Protein AF-A0A9D4D805-F1 (afdb_monomer_lite)

Sequence (141 aa):
MYMKVSILDKAEEMFTKALEVRAEAATGQYTHVQSLVHLMEVALEKGQYKKCIELGNSVETFRNDMIKKRPRLPQLQECYGYLKRAYEYLDESDGVNQAFENKLLELSRLYDVYRGDRNQTKAKEILAKIRETKLSRDSSA

Foldseek 3Di:
DVVVLVVLVVQLVVLVVQLVVCVVVVPDPLSNLVSLLSNLVSCVSVLVLVSNQVSLVVSVVCVVVCCVVPVADVSNLSSLVSNLSSLVSCCVVPPDDPVSLVVNLVSVVVNCVNVVPPCCVVSVVSVVVVVVVVVVVVVVD

Secondary structure (DSSP, 8-state):
-HHHHHHHHHHHHHHHHHHHHHHHTT--HHHHHHHHHHHHHHHHHTT-HHHHHHHHHHHHHHHHHHHHH-S--HHHHHHHHHHHHHHHHHHTTS---HHHHHHHHHHHHHHHHHHT---THHHHHHHHHHHHHHHHHHTT-

Organism: Dreissena polymorpha (NCBI:txid45954)

Radius of gyration: 17.41 Å; chains: 1; bounding box: 41×35×54 Å

pLDDT: mean 73.49, std 15.01, range [45.72, 94.81]

Structure (mmCIF, N/CA/C/O backbone):
data_AF-A0A9D4D805-F1
#
_entry.id   AF-A0A9D4D805-F1
#
loop_
_atom_site.group_PDB
_atom_site.id
_atom_site.type_symbol
_atom_site.label_atom_id
_atom_site.label_alt_id
_atom_site.label_comp_id
_atom_site.label_asym_id
_atom_site.label_entity_id
_atom_site.label_seq_id
_atom_site.pdbx_PDB_ins_code
_atom_site.Cartn_x
_atom_site.Cartn_y
_atom_site.Cartn_z
_atom_site.occupancy
_atom_site.B_iso_or_equiv
_atom_site.auth_seq_id
_atom_site.auth_comp_id
_atom_site.auth_asym_id
_atom_site.auth_atom_id
_atom_site.pdbx_PDB_model_num
ATOM 1 N N . MET A 1 1 ? -24.490 -0.885 -7.618 1.00 59.78 1 MET A N 1
ATOM 2 C CA . MET A 1 1 ? -23.416 -1.434 -6.759 1.00 59.78 1 MET A CA 1
ATOM 3 C C . MET A 1 1 ? -22.613 -2.544 -7.457 1.00 59.78 1 MET A C 1
ATOM 5 O O . MET A 1 1 ? -21.398 -2.434 -7.483 1.00 59.78 1 MET A O 1
ATOM 9 N N . TYR A 1 2 ? -23.241 -3.520 -8.134 1.00 61.69 2 TYR A N 1
ATOM 10 C CA . TYR A 1 2 ? -22.546 -4.619 -8.846 1.00 61.69 2 TYR A CA 1
ATOM 11 C C . TYR A 1 2 ? -21.554 -4.209 -9.954 1.00 61.69 2 TYR A C 1
ATOM 13 O O . TYR A 1 2 ? -20.487 -4.804 -10.066 1.00 61.69 2 TYR A O 1
ATOM 21 N N . MET A 1 3 ? -21.853 -3.168 -10.743 1.00 64.75 3 MET A N 1
ATOM 22 C CA . MET A 1 3 ? -20.936 -2.707 -11.801 1.00 64.75 3 MET A CA 1
ATOM 23 C C . MET A 1 3 ? -19.605 -2.178 -11.250 1.00 64.75 3 MET A C 1
ATOM 25 O O . MET A 1 3 ? -18.563 -2.441 -11.837 1.00 64.75 3 MET A O 1
ATOM 29 N N . LYS A 1 4 ? -19.621 -1.485 -10.101 1.00 75.44 4 LYS A N 1
ATOM 30 C CA . LYS A 1 4 ? -18.399 -0.954 -9.477 1.00 75.44 4 LYS A CA 1
ATOM 31 C C . LYS A 1 4 ? -17.486 -2.093 -9.017 1.00 75.44 4 LYS A C 1
ATOM 33 O O . LYS A 1 4 ? -16.297 -2.057 -9.296 1.00 75.44 4 LYS A O 1
ATOM 38 N N . VAL A 1 5 ? -18.051 -3.129 -8.396 1.00 77.25 5 VAL A N 1
ATOM 39 C CA . VAL A 1 5 ? -17.291 -4.307 -7.943 1.00 77.25 5 VAL A CA 1
ATOM 40 C C . VAL A 1 5 ? -16.682 -5.060 -9.129 1.00 77.25 5 VAL A C 1
ATOM 42 O O . VAL A 1 5 ? -15.481 -5.297 -9.131 1.00 77.25 5 VAL A O 1
ATOM 45 N N . SER A 1 6 ? -17.457 -5.314 -10.190 1.00 81.50 6 SER A N 1
ATOM 46 C CA . SER A 1 6 ? -16.952 -5.996 -11.394 1.00 81.50 6 SER A CA 1
ATOM 47 C C . SER A 1 6 ? -15.826 -5.229 -12.104 1.00 81.50 6 SER A C 1
ATOM 49 O O . SER A 1 6 ? -14.905 -5.836 -12.650 1.00 81.50 6 SER A O 1
ATOM 51 N N . ILE A 1 7 ? -15.874 -3.893 -12.098 1.00 88.94 7 ILE A N 1
ATOM 52 C CA . ILE A 1 7 ? -14.797 -3.057 -12.647 1.00 88.94 7 ILE A CA 1
ATOM 53 C C . ILE A 1 7 ? -13.549 -3.131 -11.757 1.00 88.94 7 ILE A C 1
ATOM 55 O O . ILE A 1 7 ? -12.442 -3.232 -12.281 1.00 88.94 7 ILE A O 1
ATOM 59 N N . LEU A 1 8 ? -13.719 -3.133 -10.432 1.00 88.44 8 LEU A N 1
ATOM 60 C CA . LEU A 1 8 ? -12.614 -3.260 -9.478 1.00 88.44 8 LEU A CA 1
ATOM 61 C C . LEU A 1 8 ? -11.944 -4.641 -9.545 1.00 88.44 8 LEU A C 1
ATOM 63 O O . LEU A 1 8 ? -10.725 -4.710 -9.457 1.00 88.44 8 LEU A O 1
ATOM 67 N N . ASP A 1 9 ? -12.698 -5.723 -9.760 1.00 91.31 9 ASP A N 1
ATOM 68 C CA . ASP A 1 9 ? -12.139 -7.066 -9.993 1.00 91.31 9 ASP A CA 1
ATOM 69 C C . ASP A 1 9 ? -11.247 -7.097 -11.243 1.00 91.31 9 ASP A C 1
ATOM 71 O O . ASP A 1 9 ? -10.121 -7.587 -11.204 1.00 91.31 9 ASP A O 1
ATOM 75 N N . LYS A 1 10 ? -11.713 -6.499 -12.347 1.00 91.00 10 LYS A N 1
ATOM 76 C CA . LYS A 1 10 ? -10.922 -6.400 -13.584 1.00 91.00 10 LYS A CA 1
ATOM 77 C C . LYS A 1 10 ? -9.686 -5.523 -13.413 1.00 91.00 10 LYS A C 1
ATOM 79 O O . LYS A 1 10 ? -8.626 -5.848 -13.942 1.00 91.00 10 LYS A O 1
ATOM 84 N N . ALA A 1 11 ? -9.814 -4.404 -12.700 1.00 89.75 11 ALA A N 1
ATOM 85 C CA . ALA A 1 11 ? -8.685 -3.531 -12.404 1.00 89.75 11 ALA A CA 1
ATOM 86 C C . ALA A 1 11 ? -7.620 -4.274 -11.584 1.00 89.75 11 ALA A C 1
ATOM 88 O O . ALA A 1 11 ? -6.441 -4.234 -11.928 1.00 89.75 11 ALA A O 1
ATOM 89 N N . GLU A 1 12 ? -8.040 -5.010 -10.554 1.00 92.19 12 GLU A N 1
ATOM 90 C CA . GLU A 1 12 ? -7.158 -5.842 -9.737 1.00 92.19 12 GLU A CA 1
ATOM 91 C C . GLU A 1 12 ? -6.410 -6.886 -10.572 1.00 92.19 12 GLU A C 1
ATOM 93 O O . GLU A 1 12 ? -5.189 -7.006 -10.453 1.00 92.19 12 GLU A O 1
ATOM 98 N N . GLU A 1 13 ? -7.115 -7.598 -11.455 1.00 93.56 13 GLU A N 1
ATOM 99 C CA . GLU A 1 13 ? -6.512 -8.593 -12.343 1.00 93.56 13 GLU A CA 1
ATOM 100 C C . GLU A 1 13 ? -5.456 -7.958 -13.261 1.00 93.56 13 GLU A C 1
ATOM 102 O O . GLU A 1 13 ? -4.332 -8.452 -13.370 1.00 93.56 13 GLU A O 1
ATOM 107 N N . MET A 1 14 ? -5.792 -6.832 -13.899 1.00 93.19 14 MET A N 1
ATOM 108 C CA . MET A 1 14 ? -4.884 -6.151 -14.824 1.00 93.19 14 MET A CA 1
ATOM 109 C C . MET A 1 14 ? -3.638 -5.608 -14.122 1.00 93.19 14 MET A C 1
ATOM 111 O O . MET A 1 14 ? -2.530 -5.759 -14.642 1.00 93.19 14 MET A O 1
ATOM 115 N N . PHE A 1 15 ? -3.784 -4.992 -12.946 1.00 92.06 15 PHE A N 1
ATOM 116 C CA . PHE A 1 15 ? -2.638 -4.454 -12.213 1.00 92.06 15 PHE A CA 1
ATOM 117 C C . PHE A 1 15 ? -1.769 -5.548 -11.591 1.00 92.06 15 PHE A C 1
ATOM 119 O O . PHE A 1 15 ? -0.550 -5.381 -11.554 1.00 92.06 15 PHE A O 1
ATOM 126 N N . THR A 1 16 ? -2.358 -6.677 -11.186 1.00 92.88 16 THR A N 1
ATOM 127 C CA . THR A 1 16 ? -1.607 -7.864 -10.745 1.00 92.88 16 THR A CA 1
ATOM 128 C C . THR A 1 16 ? -0.742 -8.402 -11.882 1.00 92.88 16 THR A C 1
ATOM 130 O O . THR A 1 16 ? 0.474 -8.484 -11.734 1.00 92.88 16 THR A O 1
ATOM 133 N N . LYS A 1 17 ? -1.327 -8.627 -13.067 1.00 92.00 17 LYS A N 1
ATOM 134 C CA . LYS A 1 17 ? -0.572 -9.056 -14.258 1.00 92.00 17 LYS A CA 1
ATOM 135 C C . LYS A 1 17 ? 0.524 -8.063 -14.640 1.00 92.00 17 LYS A C 1
ATOM 137 O O . LYS A 1 17 ? 1.641 -8.448 -14.970 1.00 92.00 17 LYS A O 1
ATOM 142 N N . ALA A 1 18 ? 0.232 -6.763 -14.578 1.00 88.38 18 ALA A N 1
ATOM 143 C CA . ALA A 1 18 ? 1.234 -5.739 -14.848 1.00 88.38 18 ALA A CA 1
ATOM 144 C C . ALA A 1 18 ? 2.383 -5.768 -13.828 1.00 88.38 18 ALA A C 1
ATOM 146 O O . ALA A 1 18 ? 3.525 -5.516 -14.202 1.00 88.38 18 ALA A O 1
ATOM 147 N N . LEU A 1 19 ? 2.098 -6.042 -12.551 1.00 88.38 19 LEU A N 1
ATOM 148 C CA . LEU A 1 19 ? 3.114 -6.179 -11.508 1.00 88.38 19 LEU A CA 1
ATOM 149 C C . LEU A 1 19 ? 4.027 -7.385 -11.769 1.00 88.38 19 LEU A C 1
ATOM 151 O O . LEU A 1 19 ? 5.245 -7.231 -11.698 1.00 88.38 19 LEU A O 1
ATOM 155 N N . GLU A 1 20 ? 3.448 -8.535 -12.122 1.00 88.31 20 GLU A N 1
ATOM 156 C CA . GLU A 1 20 ? 4.170 -9.769 -12.467 1.00 88.31 20 GLU A CA 1
ATOM 157 C C . GLU A 1 20 ? 5.103 -9.549 -13.660 1.00 88.31 20 GLU A C 1
ATOM 159 O O . GLU A 1 20 ? 6.317 -9.710 -13.537 1.00 88.31 20 GLU A O 1
ATOM 164 N N . VAL A 1 21 ? 4.569 -9.041 -14.776 1.00 86.19 21 VAL A N 1
ATOM 165 C CA . VAL A 1 21 ? 5.362 -8.746 -15.981 1.00 86.19 21 VAL A CA 1
ATOM 166 C C . VAL A 1 21 ? 6.490 -7.759 -15.676 1.00 86.19 21 VAL A C 1
ATOM 168 O O . VAL A 1 21 ? 7.607 -7.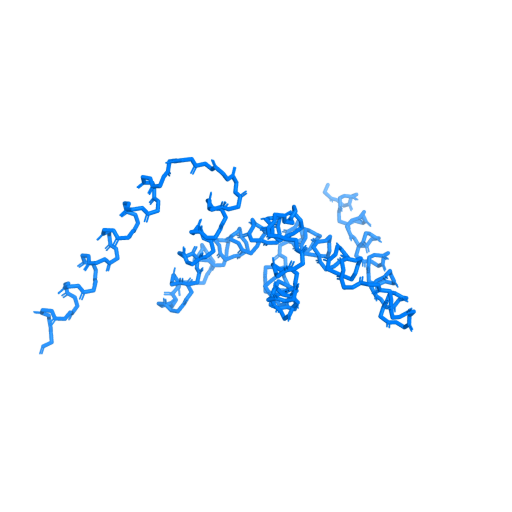909 -16.167 1.00 86.19 21 VAL A O 1
ATOM 171 N N . ARG A 1 22 ? 6.232 -6.738 -14.849 1.00 83.94 22 ARG A N 1
ATOM 172 C CA . ARG A 1 22 ? 7.250 -5.747 -14.468 1.00 83.94 22 ARG A CA 1
ATOM 173 C C . ARG A 1 22 ? 8.349 -6.337 -13.592 1.00 83.94 22 ARG A C 1
ATOM 175 O O . ARG A 1 22 ? 9.497 -5.907 -13.726 1.00 83.94 22 ARG A O 1
ATOM 182 N N . ALA A 1 23 ? 7.999 -7.272 -12.710 1.00 80.62 23 ALA A N 1
ATOM 183 C CA . ALA A 1 23 ? 8.950 -7.998 -11.878 1.00 80.62 23 ALA A CA 1
ATOM 184 C C . ALA A 1 23 ? 9.838 -8.917 -12.732 1.00 80.62 23 ALA A C 1
ATOM 186 O O . ALA A 1 23 ? 11.059 -8.866 -12.601 1.00 80.62 23 ALA A O 1
ATOM 187 N N . GLU A 1 24 ? 9.246 -9.674 -13.660 1.00 80.50 24 GLU A N 1
ATOM 188 C CA . GLU A 1 24 ? 9.969 -10.558 -14.586 1.00 80.50 24 GLU A CA 1
ATOM 189 C C . GLU A 1 24 ? 10.886 -9.786 -15.537 1.00 80.50 24 GLU A C 1
ATOM 191 O O . GLU A 1 24 ? 12.041 -10.154 -15.743 1.00 80.50 24 GLU A O 1
ATOM 196 N N . ALA A 1 25 ? 10.405 -8.668 -16.080 1.00 77.44 25 ALA A N 1
ATOM 197 C CA . ALA A 1 25 ? 11.167 -7.838 -17.005 1.00 77.44 25 ALA A CA 1
ATOM 198 C C . ALA A 1 25 ? 12.244 -6.973 -16.316 1.00 77.44 25 ALA A C 1
ATOM 200 O O . ALA A 1 25 ? 12.883 -6.158 -16.985 1.00 77.44 25 ALA A O 1
ATOM 201 N N . ALA A 1 26 ? 12.419 -7.094 -14.990 1.00 72.12 26 ALA A N 1
ATOM 202 C CA . ALA A 1 26 ? 13.300 -6.254 -14.169 1.00 72.12 26 ALA A CA 1
ATOM 203 C C . ALA A 1 26 ? 13.127 -4.748 -14.456 1.00 72.12 26 ALA A C 1
ATOM 205 O O . ALA A 1 26 ? 14.070 -3.951 -14.389 1.00 72.12 26 ALA A O 1
ATOM 206 N N . THR A 1 27 ? 11.903 -4.353 -14.816 1.00 63.84 27 THR A N 1
ATOM 207 C CA . THR A 1 27 ? 11.594 -2.967 -15.164 1.00 63.84 27 THR A CA 1
ATOM 208 C C . THR A 1 27 ? 11.778 -2.092 -13.932 1.00 63.84 27 THR A C 1
ATOM 210 O O . THR A 1 27 ? 11.493 -2.499 -12.806 1.00 63.84 27 THR A O 1
ATOM 213 N N . GLY A 1 28 ? 12.320 -0.889 -14.134 1.00 71.25 28 GLY A N 1
ATOM 214 C CA . GLY A 1 28 ? 12.788 -0.045 -13.039 1.00 71.25 28 GLY A CA 1
ATOM 215 C C . GLY A 1 28 ? 11.771 0.112 -11.900 1.00 71.25 28 GLY A C 1
ATOM 216 O O . GLY A 1 28 ? 10.567 0.247 -12.142 1.00 71.25 28 GLY A O 1
ATOM 217 N N . GLN A 1 29 ? 12.298 0.174 -10.669 1.00 74.81 29 GLN A N 1
ATOM 218 C CA . GLN A 1 29 ? 11.580 0.245 -9.379 1.00 74.81 29 GLN A CA 1
ATOM 219 C C . GLN A 1 29 ? 10.352 1.181 -9.385 1.00 74.81 29 GLN A C 1
ATOM 221 O O . GLN A 1 29 ? 9.360 0.917 -8.715 1.00 74.81 29 GLN A O 1
ATOM 226 N N . TYR A 1 30 ? 10.382 2.256 -10.176 1.00 74.69 30 TYR A N 1
ATOM 227 C CA . TYR A 1 30 ? 9.268 3.191 -10.347 1.00 74.69 30 TYR A CA 1
ATOM 228 C C . TYR A 1 30 ? 7.983 2.548 -10.882 1.00 74.69 30 TYR A C 1
ATOM 230 O O . TYR A 1 30 ? 6.910 2.738 -10.316 1.00 74.69 30 TYR A O 1
ATOM 238 N N . THR A 1 31 ? 8.084 1.784 -11.969 1.00 81.31 31 THR A N 1
ATOM 239 C CA . THR A 1 31 ? 6.911 1.162 -12.605 1.00 81.31 31 THR A CA 1
ATOM 240 C C . THR A 1 31 ? 6.341 0.041 -11.742 1.00 81.31 31 THR A C 1
ATOM 242 O O . THR A 1 31 ? 5.127 -0.147 -11.689 1.00 81.31 31 THR A O 1
ATOM 245 N N . HIS A 1 32 ? 7.204 -0.656 -11.005 1.00 85.19 32 HIS A N 1
ATOM 246 C CA . HIS A 1 32 ? 6.797 -1.647 -10.018 1.00 85.19 32 HIS A CA 1
ATOM 247 C C . HIS A 1 32 ? 5.972 -0.999 -8.892 1.00 85.19 32 HIS A C 1
ATOM 249 O O . HIS A 1 32 ? 4.842 -1.407 -8.634 1.00 85.19 32 HIS A O 1
ATOM 255 N N . VAL A 1 33 ? 6.474 0.093 -8.305 1.00 86.00 33 VAL A N 1
ATOM 256 C CA . VAL A 1 33 ? 5.757 0.847 -7.263 1.00 86.00 33 VAL A CA 1
ATOM 257 C C . VAL A 1 33 ? 4.445 1.437 -7.775 1.00 86.00 33 VAL A C 1
ATOM 259 O O . VAL A 1 33 ? 3.452 1.412 -7.058 1.00 86.00 33 VAL A O 1
ATOM 262 N N . GLN A 1 34 ? 4.391 1.903 -9.022 1.00 87.69 34 GLN A N 1
ATOM 263 C CA . GLN A 1 34 ? 3.142 2.396 -9.601 1.00 87.69 34 GLN A CA 1
ATOM 264 C C . GLN A 1 34 ? 2.056 1.306 -9.666 1.00 87.69 34 GLN A C 1
ATOM 266 O O . GLN A 1 34 ? 0.904 1.583 -9.347 1.00 87.69 34 GLN A O 1
ATOM 271 N N . SER A 1 35 ? 2.406 0.066 -10.035 1.00 90.75 35 SER A N 1
ATOM 272 C CA . SER A 1 35 ? 1.446 -1.052 -9.989 1.00 90.75 35 SER A CA 1
ATOM 273 C C . SER A 1 35 ? 0.941 -1.303 -8.570 1.00 90.75 35 SER A C 1
ATOM 275 O O . SER A 1 35 ? -0.258 -1.485 -8.375 1.00 90.75 35 SER A O 1
ATOM 277 N N . LEU A 1 36 ? 1.840 -1.285 -7.582 1.00 91.88 36 LEU A N 1
ATOM 278 C CA . LEU A 1 36 ? 1.476 -1.488 -6.179 1.00 91.88 36 LEU A CA 1
ATOM 279 C C . LEU A 1 36 ? 0.505 -0.410 -5.684 1.00 91.88 36 LEU A C 1
ATOM 281 O O . LEU A 1 36 ? -0.495 -0.741 -5.058 1.00 91.88 36 LEU A O 1
ATOM 285 N N . VAL A 1 37 ? 0.746 0.861 -6.016 1.00 91.50 37 VAL A N 1
ATOM 286 C CA . VAL A 1 37 ? -0.133 1.976 -5.625 1.00 91.50 37 VAL A CA 1
ATOM 287 C C . VAL A 1 37 ? -1.530 1.842 -6.241 1.00 91.50 37 VAL A C 1
ATOM 289 O O . VAL A 1 37 ? -2.521 2.030 -5.540 1.00 91.50 37 VAL A O 1
ATOM 292 N N . HIS A 1 38 ? -1.640 1.434 -7.508 1.00 92.50 38 HIS A N 1
ATOM 293 C CA . HIS A 1 38 ? -2.949 1.169 -8.115 1.00 92.50 38 HIS A CA 1
ATOM 294 C C . HIS A 1 38 ? -3.670 -0.023 -7.468 1.00 92.50 38 HIS A C 1
ATOM 296 O O . HIS A 1 38 ? -4.883 0.021 -7.269 1.00 92.50 38 HIS A O 1
ATOM 302 N N . LEU A 1 39 ? -2.941 -1.073 -7.078 1.00 94.81 39 LEU A N 1
ATOM 303 C CA . LEU A 1 39 ? -3.522 -2.186 -6.322 1.00 94.81 39 LEU A CA 1
ATOM 304 C C . LEU A 1 39 ? -4.000 -1.750 -4.929 1.00 94.81 39 LEU A C 1
ATOM 306 O O . LEU A 1 39 ? -5.027 -2.241 -4.464 1.00 94.81 39 LEU A O 1
ATOM 310 N N . MET A 1 40 ? -3.298 -0.820 -4.272 1.00 93.94 40 MET A N 1
ATOM 311 C CA . MET A 1 40 ? -3.730 -0.252 -2.989 1.00 93.94 40 MET A CA 1
ATOM 312 C C . MET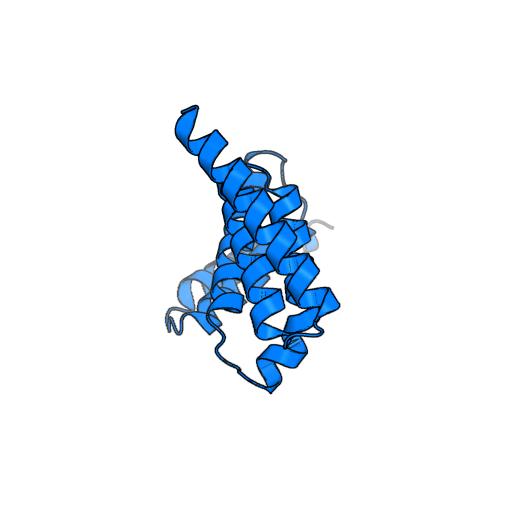 A 1 40 ? -5.045 0.513 -3.125 1.00 93.94 40 MET A C 1
ATOM 314 O O . MET A 1 40 ? -5.941 0.330 -2.306 1.00 93.94 40 MET A O 1
ATOM 318 N N . GLU A 1 41 ? -5.182 1.331 -4.169 1.00 93.69 41 GLU A N 1
ATOM 319 C CA . GLU A 1 41 ? -6.423 2.049 -4.465 1.00 93.69 41 GLU A CA 1
ATOM 320 C C . GLU A 1 41 ? -7.594 1.082 -4.668 1.00 93.69 41 GLU A C 1
ATOM 322 O O . GLU A 1 41 ? -8.641 1.231 -4.038 1.00 93.69 41 GLU A O 1
ATOM 327 N N . VAL A 1 42 ? -7.397 0.041 -5.483 1.00 93.75 42 VAL A N 1
ATOM 328 C CA . VAL A 1 42 ? -8.418 -0.988 -5.713 1.00 93.75 42 VAL A CA 1
ATOM 329 C C . VAL A 1 42 ? -8.784 -1.704 -4.411 1.00 93.75 42 VAL A C 1
ATOM 331 O O . VAL A 1 42 ? -9.968 -1.880 -4.124 1.00 93.75 42 VAL A O 1
ATOM 334 N N . ALA A 1 43 ? -7.797 -2.077 -3.592 1.00 92.38 43 ALA A N 1
ATOM 335 C CA . ALA A 1 43 ? -8.039 -2.709 -2.298 1.00 92.38 43 ALA A CA 1
ATOM 336 C C . ALA A 1 43 ? -8.851 -1.795 -1.364 1.00 92.38 43 ALA A C 1
ATOM 338 O O . ALA A 1 43 ? -9.800 -2.257 -0.729 1.00 92.38 43 ALA A O 1
ATOM 339 N N . LEU A 1 44 ? -8.535 -0.499 -1.319 1.00 90.38 44 LEU A N 1
ATOM 340 C CA . LEU A 1 44 ? -9.254 0.484 -0.511 1.00 90.38 44 LEU A CA 1
ATOM 341 C C . LEU A 1 44 ? -10.714 0.638 -0.963 1.00 90.38 44 LEU A C 1
ATOM 343 O O . LEU A 1 44 ? -11.623 0.578 -0.138 1.00 90.38 44 LEU A O 1
ATOM 347 N N . GLU A 1 45 ? -10.949 0.757 -2.270 1.00 90.19 45 GLU A N 1
ATOM 348 C CA . GLU A 1 45 ? -12.292 0.875 -2.854 1.00 90.19 45 GLU A CA 1
ATOM 349 C C . GLU A 1 45 ? -13.153 -0.383 -2.652 1.00 90.19 45 GLU A C 1
ATOM 351 O O . GLU A 1 45 ? -14.384 -0.301 -2.644 1.00 90.19 45 GLU A O 1
ATOM 356 N N . LYS A 1 46 ? -12.520 -1.548 -2.463 1.00 90.25 46 LYS A N 1
ATOM 357 C CA . LYS A 1 46 ? -13.184 -2.818 -2.125 1.00 90.25 46 LYS A CA 1
ATOM 358 C C . LYS A 1 46 ? -13.361 -3.030 -0.615 1.00 90.25 46 LYS A C 1
ATOM 360 O O . LYS A 1 46 ? -13.911 -4.056 -0.225 1.00 90.25 46 LYS A O 1
ATOM 365 N N . GLY A 1 47 ? -12.886 -2.112 0.230 1.00 88.88 47 GLY A N 1
ATOM 366 C CA . GLY A 1 47 ? -12.893 -2.265 1.692 1.00 88.88 47 GLY A CA 1
ATOM 367 C C . GLY A 1 47 ? -11.879 -3.292 2.219 1.00 88.88 47 GLY A C 1
ATOM 368 O O . GLY A 1 47 ? -11.962 -3.734 3.361 1.00 88.88 47 GLY A O 1
ATOM 369 N N . GLN A 1 48 ? -10.908 -3.699 1.401 1.00 90.50 48 GLN A N 1
ATOM 370 C CA . GLN A 1 48 ? -9.870 -4.671 1.752 1.00 90.50 48 GLN A CA 1
ATOM 371 C C . GLN A 1 48 ? -8.689 -3.969 2.444 1.00 90.50 48 GLN A C 1
ATOM 373 O O . GLN A 1 48 ? -7.557 -3.976 1.958 1.00 90.50 48 GLN A O 1
ATOM 378 N N . TYR A 1 49 ? -8.943 -3.339 3.593 1.00 87.62 49 TYR A N 1
ATOM 379 C CA . TYR A 1 49 ? -7.972 -2.455 4.253 1.00 87.62 49 TYR A CA 1
ATOM 380 C C . TYR A 1 49 ? -6.677 -3.163 4.675 1.00 87.62 49 TYR A C 1
ATOM 382 O O . TYR A 1 49 ? -5.589 -2.623 4.480 1.00 87.62 49 TYR A O 1
ATOM 390 N N . LYS A 1 50 ? -6.765 -4.409 5.166 1.00 88.00 50 LYS A N 1
ATOM 391 C CA . LYS A 1 50 ? -5.581 -5.223 5.513 1.00 88.00 50 LYS A CA 1
ATOM 392 C C . LYS A 1 50 ? -4.684 -5.461 4.293 1.00 88.00 50 LYS A C 1
ATOM 394 O O . LYS A 1 50 ? -3.481 -5.226 4.362 1.00 88.00 50 LYS A O 1
ATOM 399 N N . LYS A 1 51 ? -5.285 -5.798 3.147 1.00 90.69 51 LYS A N 1
ATOM 400 C CA . LYS A 1 51 ? -4.572 -5.962 1.873 1.00 90.69 51 LYS A CA 1
ATOM 401 C C . LYS A 1 51 ? -3.935 -4.654 1.398 1.00 90.69 51 LYS A C 1
ATOM 403 O O . LYS A 1 51 ? -2.795 -4.652 0.944 1.00 90.69 51 LYS A O 1
ATOM 408 N N . CYS A 1 52 ? -4.638 -3.527 1.534 1.00 90.94 52 CYS A N 1
ATOM 409 C CA . CYS A 1 52 ? -4.079 -2.209 1.221 1.00 90.94 52 CYS A CA 1
ATOM 410 C C . CYS A 1 52 ? -2.808 -1.920 2.043 1.00 90.94 52 CYS A C 1
ATOM 412 O O . CYS A 1 52 ? -1.838 -1.378 1.513 1.00 90.94 52 CYS A O 1
ATOM 414 N N . ILE A 1 53 ? -2.786 -2.309 3.321 1.00 87.69 53 ILE A N 1
ATOM 415 C CA . ILE A 1 53 ? -1.616 -2.143 4.195 1.00 87.69 53 ILE A CA 1
ATOM 416 C C . ILE A 1 53 ? -0.459 -3.053 3.777 1.00 87.69 53 ILE A C 1
ATOM 418 O O . ILE A 1 53 ? 0.676 -2.589 3.699 1.00 87.69 53 ILE A O 1
ATOM 422 N N . GLU A 1 54 ? -0.724 -4.321 3.464 1.00 89.88 54 GLU A N 1
ATOM 423 C CA . GLU A 1 54 ? 0.295 -5.260 2.967 1.00 89.88 54 GLU A CA 1
ATOM 424 C C . GLU A 1 54 ? 0.969 -4.749 1.683 1.00 89.88 54 GLU A C 1
ATOM 426 O O . GLU A 1 54 ? 2.199 -4.760 1.557 1.00 89.88 54 GLU A O 1
ATOM 431 N N . LEU A 1 55 ? 0.170 -4.223 0.752 1.00 91.88 55 LEU A N 1
ATOM 432 C CA . LEU A 1 55 ? 0.667 -3.608 -0.477 1.00 91.88 55 LEU A CA 1
ATOM 433 C C . LEU A 1 55 ? 1.505 -2.352 -0.190 1.00 91.88 55 LEU A C 1
ATOM 435 O O . LEU A 1 55 ? 2.589 -2.198 -0.752 1.00 91.88 55 LEU A O 1
ATOM 439 N N . GLY A 1 56 ? 1.067 -1.485 0.727 1.00 88.75 56 GLY A N 1
ATOM 440 C CA . GLY A 1 56 ? 1.837 -0.298 1.111 1.00 88.75 56 GLY A CA 1
ATOM 441 C C . GLY A 1 56 ? 3.147 -0.626 1.835 1.00 88.75 56 GLY A C 1
ATOM 442 O O . GLY A 1 56 ? 4.165 0.012 1.574 1.00 88.75 56 GLY A O 1
ATOM 443 N N . ASN A 1 57 ? 3.180 -1.678 2.658 1.00 86.44 57 ASN A N 1
ATOM 444 C CA . ASN A 1 57 ? 4.426 -2.185 3.246 1.00 86.44 57 ASN A CA 1
ATOM 445 C C . ASN A 1 57 ? 5.399 -2.686 2.170 1.00 86.44 57 ASN A C 1
ATOM 447 O O . ASN A 1 57 ? 6.610 -2.514 2.302 1.00 86.44 57 ASN A O 1
ATOM 451 N N . SER A 1 58 ? 4.880 -3.251 1.077 1.00 88.50 58 SER A N 1
ATOM 452 C CA . SER A 1 58 ? 5.701 -3.635 -0.075 1.00 88.50 58 SER A CA 1
ATOM 453 C C . SER A 1 58 ? 6.301 -2.403 -0.764 1.00 88.50 58 SER A C 1
ATOM 455 O O . SER A 1 58 ? 7.482 -2.412 -1.106 1.00 88.50 58 SER A O 1
ATOM 457 N N . VAL A 1 59 ? 5.547 -1.302 -0.890 1.00 86.50 59 VAL A N 1
ATOM 458 C CA . VAL A 1 59 ? 6.054 -0.019 -1.421 1.00 86.50 59 VAL A CA 1
ATOM 459 C C . VAL A 1 59 ? 7.165 0.565 -0.536 1.00 86.50 59 VAL A C 1
ATOM 461 O O . VAL A 1 59 ? 8.164 1.060 -1.064 1.00 86.50 59 VAL A O 1
ATOM 464 N N . GLU A 1 60 ? 7.046 0.460 0.793 1.00 79.44 60 GLU A N 1
ATOM 465 C CA . GLU A 1 60 ? 8.070 0.936 1.739 1.00 79.44 60 GLU A CA 1
ATOM 466 C C . GLU A 1 60 ? 9.443 0.287 1.511 1.00 79.44 60 GLU A C 1
ATOM 468 O O . GLU A 1 60 ? 10.468 0.939 1.714 1.00 79.44 60 GLU A O 1
ATOM 473 N N . THR A 1 61 ? 9.498 -0.959 1.026 1.00 82.12 61 THR A N 1
ATOM 474 C CA . THR A 1 61 ? 10.782 -1.628 0.739 1.00 82.12 61 THR A CA 1
ATOM 475 C C . THR A 1 61 ? 11.604 -0.896 -0.330 1.00 82.12 61 THR A C 1
ATOM 477 O O . THR A 1 61 ? 12.833 -0.898 -0.283 1.00 82.12 61 THR A O 1
ATOM 480 N N . PHE A 1 62 ? 10.939 -0.183 -1.244 1.00 77.00 62 PHE A N 1
ATOM 481 C CA . PHE A 1 62 ? 11.570 0.595 -2.315 1.00 77.00 62 PHE A CA 1
ATOM 482 C C . PHE A 1 62 ? 11.814 2.060 -1.931 1.00 77.00 62 PHE A C 1
ATOM 484 O O . PHE A 1 62 ? 12.526 2.784 -2.633 1.00 77.00 62 PHE A O 1
ATOM 491 N N . ARG A 1 63 ? 11.246 2.516 -0.808 1.00 73.19 63 ARG A N 1
ATOM 492 C CA . ARG A 1 63 ? 11.209 3.924 -0.396 1.00 73.19 63 ARG A CA 1
ATOM 493 C C . ARG A 1 63 ? 12.590 4.568 -0.338 1.00 73.19 63 ARG A C 1
ATOM 495 O O . ARG A 1 63 ? 12.781 5.643 -0.901 1.00 73.19 63 ARG A O 1
ATOM 502 N N . ASN A 1 64 ? 13.550 3.943 0.340 1.00 69.50 64 ASN A N 1
ATOM 503 C CA . ASN A 1 64 ? 14.868 4.548 0.563 1.00 69.50 64 ASN A CA 1
ATOM 504 C C . ASN A 1 64 ? 15.631 4.769 -0.750 1.00 69.50 64 ASN A C 1
ATOM 506 O O . ASN A 1 64 ? 16.247 5.820 -0.943 1.00 69.50 64 ASN A O 1
ATOM 510 N N . ASP A 1 65 ? 15.543 3.816 -1.673 1.00 70.62 65 ASP A N 1
ATOM 511 C CA . ASP A 1 65 ? 16.154 3.922 -2.997 1.00 70.62 65 ASP A CA 1
ATOM 512 C C . ASP A 1 65 ? 15.458 4.976 -3.859 1.00 70.62 65 ASP A C 1
ATOM 514 O O . ASP A 1 65 ? 16.113 5.756 -4.559 1.00 70.62 65 ASP A O 1
ATOM 518 N N . MET A 1 66 ? 14.128 5.038 -3.780 1.00 68.31 66 MET A N 1
ATOM 519 C CA . MET A 1 66 ? 13.332 6.022 -4.501 1.00 68.31 66 MET A CA 1
ATOM 520 C C . MET A 1 66 ? 13.578 7.443 -4.012 1.00 68.31 66 MET A C 1
ATOM 522 O O . MET A 1 66 ? 13.778 8.322 -4.841 1.00 68.31 66 MET A O 1
ATOM 526 N N . ILE A 1 67 ? 13.624 7.678 -2.697 1.00 67.00 67 ILE A N 1
ATOM 527 C CA . ILE A 1 67 ? 13.867 9.007 -2.118 1.00 67.00 67 ILE A CA 1
ATOM 528 C C . ILE A 1 67 ? 15.249 9.526 -2.514 1.00 67.00 67 ILE A C 1
ATOM 530 O O . ILE A 1 67 ? 15.371 10.690 -2.893 1.00 67.00 67 ILE A O 1
ATOM 534 N N . LYS A 1 68 ? 16.280 8.670 -2.479 1.00 68.62 68 LYS A N 1
ATOM 535 C CA . LYS A 1 68 ? 17.642 9.044 -2.894 1.00 68.62 68 LYS A CA 1
ATOM 536 C C . LYS A 1 68 ? 17.696 9.510 -4.349 1.00 68.62 68 LYS A C 1
ATOM 538 O O . LYS A 1 68 ? 18.408 10.457 -4.660 1.00 68.62 68 LYS A O 1
ATOM 543 N N . LYS A 1 69 ? 16.951 8.847 -5.239 1.00 67.81 69 LYS A N 1
ATOM 544 C CA . LYS A 1 69 ? 16.945 9.146 -6.682 1.00 67.81 69 LYS A CA 1
ATOM 545 C C . LYS A 1 69 ? 15.959 10.257 -7.054 1.00 67.81 69 LYS A C 1
ATOM 547 O O . LYS A 1 69 ? 16.206 11.005 -7.996 1.00 67.81 69 LYS A O 1
ATOM 552 N N . ARG A 1 70 ? 14.822 10.332 -6.359 1.00 66.06 70 ARG A N 1
ATOM 553 C CA . ARG A 1 70 ? 13.691 11.238 -6.610 1.00 66.06 70 ARG A CA 1
ATOM 554 C C . ARG A 1 70 ? 12.980 11.572 -5.289 1.00 66.06 70 ARG A C 1
ATOM 556 O O . ARG A 1 70 ? 11.999 10.922 -4.931 1.00 66.06 70 ARG A O 1
ATOM 563 N N . PRO A 1 71 ? 13.415 12.636 -4.590 1.00 57.97 71 PRO A N 1
ATOM 564 C CA . PRO A 1 71 ? 12.881 13.012 -3.279 1.00 57.97 71 PRO A CA 1
ATOM 565 C C . PRO A 1 71 ? 11.394 13.385 -3.277 1.00 57.97 71 PRO A C 1
ATOM 567 O O . PRO A 1 71 ? 10.766 13.380 -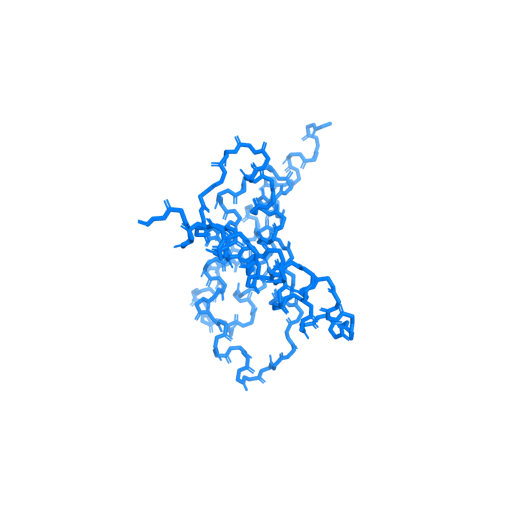2.225 1.00 57.97 71 PRO A O 1
ATOM 570 N N . ARG A 1 72 ? 10.825 13.727 -4.439 1.00 61.12 72 ARG A N 1
ATOM 571 C CA . ARG A 1 72 ? 9.398 14.006 -4.622 1.00 61.12 72 ARG A CA 1
ATOM 572 C C . ARG A 1 72 ? 8.844 13.045 -5.655 1.00 61.12 72 ARG A C 1
ATOM 574 O O . ARG A 1 72 ? 8.945 13.291 -6.855 1.00 61.12 72 ARG A O 1
ATOM 581 N N . LEU A 1 73 ? 8.304 11.936 -5.168 1.00 68.06 73 LEU A N 1
ATOM 582 C CA . LEU A 1 73 ? 7.664 10.941 -6.004 1.00 68.06 73 LEU A CA 1
ATOM 583 C C . LEU A 1 73 ? 6.157 10.931 -5.717 1.00 68.06 73 LEU A C 1
ATOM 585 O O . LEU A 1 73 ? 5.781 10.547 -4.608 1.00 68.06 73 LEU A O 1
ATOM 589 N N . PRO A 1 74 ? 5.299 11.333 -6.673 1.00 72.50 74 PRO A N 1
ATOM 590 C CA . PRO A 1 74 ? 3.848 11.364 -6.473 1.00 72.50 74 PRO A CA 1
ATOM 591 C C . PRO A 1 74 ? 3.279 10.026 -5.987 1.00 72.50 74 PRO A C 1
ATOM 593 O O . PRO A 1 74 ? 2.440 10.000 -5.097 1.00 72.50 74 PRO A O 1
ATOM 596 N N . GLN A 1 75 ? 3.830 8.911 -6.468 1.00 78.38 75 GLN A N 1
ATOM 597 C CA . GLN A 1 75 ? 3.402 7.561 -6.096 1.00 78.38 75 GLN A CA 1
ATOM 598 C C . GLN A 1 75 ? 3.634 7.261 -4.610 1.00 78.38 75 GLN A C 1
ATOM 600 O O . GLN A 1 75 ? 2.821 6.590 -3.984 1.00 78.38 75 GLN A O 1
ATOM 605 N N . LEU A 1 76 ? 4.720 7.774 -4.016 1.00 77.56 76 LEU A N 1
ATOM 606 C CA . LEU A 1 76 ? 4.941 7.627 -2.574 1.00 77.56 76 LEU A CA 1
ATOM 607 C C . LEU A 1 76 ? 3.927 8.460 -1.784 1.00 77.56 76 LEU A C 1
ATOM 609 O O . LEU A 1 76 ? 3.419 8.001 -0.768 1.00 77.56 76 LEU A O 1
ATOM 613 N N . GLN A 1 77 ? 3.586 9.656 -2.265 1.00 78.31 77 GLN A N 1
ATOM 614 C CA . GLN A 1 77 ? 2.562 10.486 -1.631 1.00 78.31 77 GLN A CA 1
ATOM 615 C C . GLN A 1 77 ? 1.177 9.822 -1.680 1.00 78.31 77 GLN A C 1
ATOM 617 O O . GLN A 1 77 ? 0.474 9.802 -0.669 1.00 78.31 77 GLN A O 1
ATOM 622 N N . GLU A 1 78 ? 0.797 9.271 -2.832 1.00 84.56 78 GLU A N 1
ATOM 623 C CA . GLU A 1 78 ? -0.445 8.514 -3.015 1.00 84.56 78 GLU A CA 1
ATOM 624 C C . GLU A 1 78 ? -0.474 7.277 -2.111 1.00 84.56 78 GLU A C 1
ATOM 626 O O . GLU A 1 78 ? -1.441 7.091 -1.373 1.00 84.56 78 GLU A O 1
ATOM 631 N N . CYS A 1 79 ? 0.623 6.509 -2.068 1.00 86.44 79 CYS A N 1
ATOM 632 C CA . CYS A 1 79 ? 0.797 5.375 -1.157 1.00 86.44 79 CYS A CA 1
ATOM 633 C C . CYS A 1 79 ? 0.492 5.760 0.299 1.00 86.44 79 CYS A C 1
ATOM 635 O O . CYS A 1 79 ? -0.343 5.127 0.946 1.00 86.44 79 CYS A O 1
ATOM 637 N N . TYR A 1 80 ? 1.097 6.839 0.809 1.00 84.31 80 TYR A N 1
ATOM 638 C CA . TYR A 1 80 ? 0.840 7.294 2.178 1.00 84.31 80 TYR A CA 1
ATOM 639 C C . TYR A 1 80 ? -0.604 7.745 2.398 1.00 84.31 80 TYR A C 1
ATOM 641 O O . TYR A 1 80 ? -1.152 7.517 3.475 1.00 84.31 80 TYR A O 1
ATOM 649 N N . GLY A 1 81 ? -1.230 8.356 1.390 1.00 83.44 81 GLY A N 1
ATOM 650 C CA . GLY A 1 81 ? -2.645 8.712 1.435 1.00 83.44 81 GLY A CA 1
ATOM 651 C C . GLY A 1 81 ? -3.547 7.482 1.569 1.00 83.44 81 GLY A C 1
ATOM 652 O O . GLY A 1 81 ? -4.442 7.470 2.414 1.00 83.44 81 GLY A O 1
ATOM 653 N N . TYR A 1 82 ? -3.287 6.433 0.786 1.00 88.38 82 TYR A N 1
ATOM 654 C CA . TYR A 1 82 ? -4.037 5.178 0.858 1.00 88.38 82 TYR A CA 1
ATOM 655 C C . TYR A 1 82 ? -3.777 4.422 2.162 1.00 88.38 82 TYR A C 1
ATOM 657 O O . TYR A 1 82 ? -4.732 3.979 2.792 1.00 88.38 82 TYR A O 1
ATOM 665 N N . LEU A 1 83 ? -2.522 4.339 2.621 1.00 86.00 83 LEU A N 1
ATOM 666 C CA . LEU A 1 83 ? -2.185 3.741 3.916 1.00 86.00 83 LEU A CA 1
ATOM 667 C C . LEU A 1 83 ? -2.887 4.456 5.065 1.00 86.00 83 LEU A C 1
ATOM 669 O O . LEU A 1 83 ? -3.474 3.799 5.917 1.00 86.00 83 LEU A O 1
ATOM 673 N N . LYS A 1 84 ? -2.857 5.792 5.077 1.00 84.00 84 LYS A N 1
ATOM 674 C CA . LYS A 1 84 ? -3.534 6.585 6.101 1.00 84.00 84 LYS A CA 1
ATOM 675 C C . LYS A 1 84 ? -5.024 6.256 6.156 1.00 84.00 84 LYS A C 1
ATOM 677 O O . LYS A 1 84 ? -5.508 5.930 7.229 1.00 84.00 84 LYS A O 1
ATOM 682 N N . ARG A 1 85 ? -5.716 6.269 5.014 1.00 84.25 85 ARG A N 1
ATOM 683 C CA . ARG A 1 85 ? -7.146 5.925 4.949 1.00 84.25 85 ARG A CA 1
ATOM 684 C C . ARG A 1 85 ? -7.416 4.478 5.363 1.00 84.25 85 ARG A C 1
ATOM 686 O O . ARG A 1 85 ? -8.360 4.225 6.096 1.00 84.25 85 ARG A O 1
ATOM 693 N N . ALA A 1 86 ? -6.603 3.527 4.900 1.00 85.56 86 ALA A N 1
ATOM 694 C CA . ALA A 1 86 ? -6.760 2.115 5.247 1.00 85.56 86 ALA A CA 1
ATOM 695 C C . ALA A 1 86 ? -6.594 1.878 6.750 1.00 85.56 86 ALA A C 1
ATOM 697 O O . ALA A 1 86 ? -7.343 1.097 7.331 1.00 85.56 86 ALA A O 1
ATOM 698 N N . TYR A 1 87 ? -5.640 2.570 7.375 1.00 80.50 87 TYR A N 1
ATOM 699 C CA . TYR A 1 87 ? -5.521 2.585 8.820 1.00 80.50 87 TYR A CA 1
ATOM 700 C C . TYR A 1 87 ? -6.736 3.289 9.448 1.00 80.50 87 TYR A C 1
ATOM 702 O O . TYR A 1 87 ? -7.423 2.637 10.207 1.00 80.50 87 TYR A O 1
ATOM 710 N N . GLU A 1 88 ? -7.117 4.515 9.079 1.00 79.94 88 GLU A N 1
ATOM 711 C CA . GLU A 1 88 ? -8.316 5.197 9.629 1.00 79.94 88 GLU A CA 1
ATOM 712 C C . GLU A 1 88 ? -9.583 4.309 9.620 1.00 79.94 88 GLU A C 1
ATOM 714 O O . GLU A 1 88 ? -10.259 4.197 10.638 1.00 79.94 88 GLU A O 1
ATOM 719 N N . TYR A 1 89 ? -9.856 3.581 8.532 1.00 80.62 89 TYR A N 1
ATOM 720 C CA . TYR A 1 89 ? -10.996 2.653 8.468 1.00 80.62 89 TYR A CA 1
ATOM 721 C C . TYR A 1 89 ? -10.850 1.396 9.341 1.00 80.62 89 TYR A C 1
ATOM 723 O O . TYR A 1 89 ? -11.852 0.825 9.779 1.00 80.62 89 TYR A O 1
ATOM 731 N N . LEU A 1 90 ? -9.622 0.937 9.599 1.00 75.81 90 LEU A N 1
ATOM 732 C CA . LEU A 1 90 ? -9.374 -0.131 10.569 1.00 75.81 90 LEU A CA 1
ATOM 733 C C . LEU A 1 90 ? -9.534 0.354 12.015 1.00 75.81 90 LEU A C 1
ATOM 735 O O . LEU A 1 90 ? -9.944 -0.442 12.846 1.00 75.81 90 LEU A O 1
ATOM 739 N N . ASP A 1 91 ? -9.273 1.631 12.310 1.00 68.56 91 ASP A N 1
ATOM 740 C CA . ASP A 1 91 ? -9.481 2.215 13.648 1.00 68.56 91 ASP A CA 1
ATOM 741 C C . ASP A 1 91 ? -10.957 2.228 14.020 1.00 68.56 91 ASP A C 1
ATOM 743 O O . ASP A 1 91 ? -11.369 1.782 15.089 1.00 68.56 91 ASP A O 1
ATOM 747 N N . GLU A 1 92 ? -11.772 2.664 13.062 1.00 58.62 92 GLU A N 1
ATOM 748 C CA . GLU A 1 92 ? -13.222 2.718 13.203 1.00 58.62 92 GLU A CA 1
ATOM 749 C C . GLU A 1 92 ? -13.871 1.323 13.301 1.00 58.62 92 GLU A C 1
ATOM 751 O O . GLU A 1 92 ? -15.030 1.229 13.707 1.00 58.62 92 GLU A O 1
ATOM 756 N N . SER A 1 93 ? -13.153 0.242 12.953 1.00 57.50 93 SER A N 1
ATOM 757 C CA . SER A 1 93 ? -13.682 -1.133 12.958 1.00 57.50 93 SER A CA 1
ATOM 758 C C . SER A 1 93 ? -13.073 -2.069 14.010 1.00 57.50 93 SER A C 1
ATOM 760 O O . SER A 1 93 ? -13.796 -2.923 14.516 1.00 57.50 93 SER A O 1
ATOM 762 N N . ASP A 1 94 ? -11.806 -1.895 14.390 1.00 55.72 94 ASP A N 1
ATOM 763 C CA . ASP A 1 94 ? -11.078 -2.732 15.349 1.00 55.72 94 ASP A CA 1
ATOM 764 C C . ASP A 1 94 ? -10.318 -1.823 16.337 1.00 55.72 94 ASP A C 1
ATOM 766 O O . ASP A 1 94 ? -9.208 -1.375 16.054 1.00 55.72 94 ASP A O 1
ATOM 770 N N . GLY A 1 95 ? -10.920 -1.558 17.508 1.00 52.66 95 GLY A N 1
ATOM 771 C CA . GLY A 1 95 ? -10.396 -0.665 18.554 1.00 52.66 95 GLY A CA 1
ATOM 772 C C . GLY A 1 95 ? -8.875 -0.753 18.753 1.00 52.66 95 GLY A C 1
ATOM 773 O O . GLY A 1 95 ? -8.313 -1.809 19.055 1.00 52.66 95 GLY A O 1
ATOM 774 N N . VAL A 1 96 ? -8.207 0.377 18.545 1.00 53.84 96 VAL A N 1
ATOM 775 C CA . VAL A 1 96 ? -6.810 0.426 18.113 1.00 53.84 96 VAL A CA 1
ATOM 776 C C . VAL A 1 96 ? -5.751 0.244 19.193 1.00 53.84 96 VAL A C 1
ATOM 778 O O . VAL A 1 96 ? -5.825 0.746 20.311 1.00 53.84 96 VAL A O 1
ATOM 781 N N . ASN A 1 97 ? -4.683 -0.452 18.793 1.00 62.41 97 ASN A N 1
ATOM 782 C CA . ASN A 1 97 ? -3.440 -0.635 19.537 1.00 62.41 97 ASN A CA 1
ATOM 783 C C . ASN A 1 97 ? -2.463 0.541 19.288 1.00 62.41 97 ASN A C 1
ATOM 785 O O . ASN A 1 97 ? -2.287 0.984 18.157 1.00 62.41 97 ASN A O 1
ATOM 789 N N . GLN A 1 98 ? -1.736 0.991 20.316 1.00 60.44 98 GLN A N 1
ATOM 790 C CA . GLN A 1 98 ? -0.762 2.101 20.299 1.00 60.44 98 GLN A CA 1
ATOM 791 C C . GLN A 1 98 ? 0.209 2.119 19.097 1.00 60.44 98 GLN A C 1
ATOM 793 O O . GLN A 1 98 ? 0.623 3.182 18.629 1.00 60.44 98 GLN A O 1
ATOM 798 N N . ALA A 1 99 ? 0.628 0.947 18.608 1.00 60.38 99 ALA A N 1
ATOM 799 C CA . ALA A 1 99 ? 1.540 0.831 17.467 1.00 60.38 99 ALA A CA 1
ATOM 800 C C . ALA A 1 99 ? 0.930 1.381 16.166 1.00 60.38 99 ALA A C 1
ATOM 802 O O . ALA A 1 99 ? 1.629 1.982 15.349 1.00 60.38 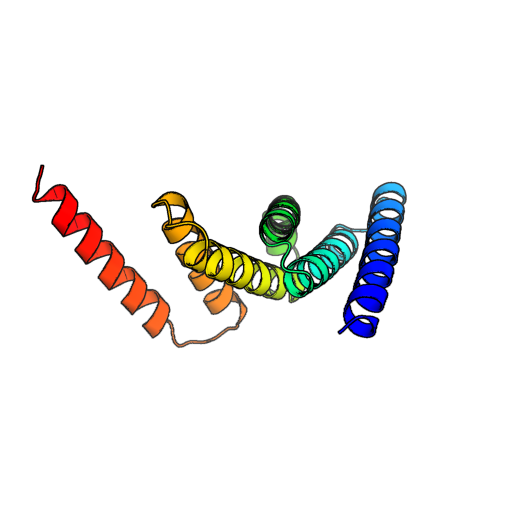99 ALA A O 1
ATOM 803 N N . PHE A 1 100 ? -0.377 1.216 16.003 1.00 65.38 100 PHE A N 1
ATOM 804 C CA . PHE A 1 100 ? -1.126 1.695 14.856 1.00 65.38 100 PHE A CA 1
ATOM 805 C C . PHE A 1 100 ? -1.311 3.219 14.902 1.00 65.38 100 PHE A C 1
ATOM 807 O O . PHE A 1 100 ? -1.080 3.880 13.891 1.00 65.38 100 PHE A O 1
ATOM 814 N N . GLU A 1 101 ? -1.600 3.805 16.071 1.00 65.75 101 GLU A N 1
ATOM 815 C CA . GLU A 1 101 ? -1.690 5.270 16.223 1.00 65.75 101 GLU A CA 1
ATOM 816 C C . GLU A 1 101 ? -0.355 5.943 15.883 1.00 65.75 101 GLU A C 1
ATOM 818 O O . GLU A 1 101 ? -0.296 6.946 15.166 1.00 65.75 101 GLU A O 1
ATOM 823 N N . ASN A 1 102 ? 0.751 5.350 16.349 1.00 70.06 102 ASN A N 1
ATOM 824 C CA . ASN A 1 102 ? 2.095 5.821 16.025 1.00 70.06 102 ASN A CA 1
ATOM 825 C C . ASN A 1 102 ? 2.371 5.749 14.516 1.00 70.06 102 ASN A C 1
ATOM 827 O O . ASN A 1 102 ? 3.021 6.647 13.971 1.00 70.06 102 ASN A O 1
ATOM 831 N N . LYS A 1 103 ? 1.860 4.716 13.834 1.00 72.44 103 LYS A N 1
ATOM 832 C CA . LYS A 1 103 ? 2.027 4.558 12.388 1.00 72.44 103 LYS A CA 1
ATOM 833 C C . LYS A 1 103 ? 1.194 5.567 11.599 1.00 72.44 103 LYS A C 1
ATOM 835 O O . LYS A 1 103 ? 1.728 6.209 10.697 1.00 72.44 103 LYS A O 1
ATOM 840 N N . LEU A 1 104 ? -0.064 5.788 11.977 1.00 68.56 104 LEU A N 1
ATOM 841 C CA . LEU A 1 104 ? -0.923 6.838 11.411 1.00 68.56 104 LEU A CA 1
ATOM 842 C C . LEU A 1 104 ? -0.308 8.235 11.549 1.00 68.56 104 LEU A C 1
ATOM 844 O O . LEU A 1 104 ? -0.366 9.053 10.622 1.00 68.56 104 LEU A O 1
ATOM 848 N N . LEU A 1 105 ? 0.317 8.504 12.695 1.00 71.38 105 LEU A N 1
ATOM 849 C CA . LEU A 1 105 ? 1.023 9.752 12.942 1.00 71.38 105 LEU A CA 1
A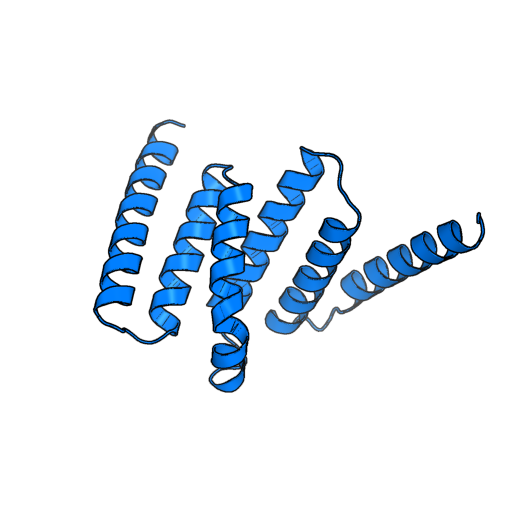TOM 850 C C . LEU A 1 105 ? 2.256 9.905 12.047 1.00 71.38 105 LEU A C 1
ATOM 852 O O . LEU A 1 105 ? 2.465 10.975 11.474 1.00 71.38 105 LEU A O 1
ATOM 856 N N . GLU A 1 106 ? 3.080 8.859 11.932 1.00 75.19 106 GLU A N 1
ATOM 857 C CA . GLU A 1 106 ? 4.247 8.844 11.042 1.00 75.19 106 GLU A CA 1
ATOM 858 C C . GLU A 1 106 ? 3.826 9.126 9.593 1.00 75.19 106 GLU A C 1
ATOM 860 O O . GLU A 1 106 ? 4.385 10.013 8.945 1.00 75.19 106 GLU A O 1
ATOM 865 N N . LEU A 1 107 ? 2.789 8.433 9.118 1.00 70.69 107 LEU A N 1
ATOM 866 C CA . LEU A 1 107 ? 2.237 8.597 7.775 1.00 70.69 107 LEU A CA 1
ATOM 867 C C . LEU A 1 107 ? 1.681 9.999 7.546 1.00 70.69 107 LEU A C 1
ATOM 869 O O . LEU A 1 107 ? 1.929 10.581 6.495 1.00 70.69 107 LEU A O 1
ATOM 873 N N . SER A 1 108 ? 0.987 10.575 8.530 1.00 68.81 108 SER A N 1
ATOM 874 C CA . SER A 1 108 ? 0.479 11.947 8.433 1.00 68.81 108 SER A CA 1
ATOM 875 C C . SER A 1 108 ? 1.617 12.962 8.309 1.00 68.81 108 SER A C 1
ATOM 877 O O . SER A 1 108 ? 1.554 13.844 7.458 1.00 68.81 108 SER A O 1
ATOM 879 N N . ARG A 1 109 ? 2.708 12.798 9.074 1.00 69.19 109 ARG A N 1
ATOM 880 C CA . ARG A 1 109 ? 3.901 13.653 8.937 1.00 69.19 109 ARG A CA 1
ATOM 881 C C . ARG A 1 109 ? 4.540 13.518 7.562 1.00 69.19 109 ARG A C 1
ATOM 883 O O . ARG A 1 109 ? 4.904 14.527 6.967 1.00 69.19 109 ARG A O 1
ATOM 890 N N . LEU A 1 110 ? 4.701 12.288 7.073 1.00 69.00 110 LEU A N 1
ATOM 891 C CA . LEU A 1 110 ? 5.276 12.038 5.753 1.00 69.00 110 LEU A CA 1
ATOM 892 C C . LEU A 1 110 ? 4.395 12.661 4.670 1.00 69.00 110 LEU A C 1
ATOM 894 O O . LEU A 1 110 ? 4.894 13.435 3.861 1.00 69.00 110 LEU A O 1
ATOM 898 N N . TYR A 1 111 ? 3.090 12.405 4.699 1.00 65.88 111 TYR A N 1
ATOM 899 C CA . TYR A 1 111 ? 2.134 12.961 3.747 1.00 65.88 111 TYR A CA 1
ATOM 900 C C . TYR A 1 111 ? 2.166 14.497 3.709 1.00 65.88 111 TYR A C 1
ATOM 902 O O . TYR A 1 111 ? 2.251 15.069 2.622 1.00 65.88 111 TYR A O 1
ATOM 910 N N . ASP A 1 112 ? 2.188 15.165 4.867 1.00 66.25 112 ASP A N 1
ATOM 911 C CA . ASP A 1 112 ? 2.274 16.630 4.956 1.00 66.25 112 ASP A CA 1
ATOM 912 C C . ASP A 1 112 ? 3.600 17.164 4.378 1.00 66.25 112 ASP A C 1
ATOM 914 O O . ASP A 1 112 ? 3.616 18.151 3.636 1.00 66.25 112 ASP A O 1
ATOM 918 N N . VAL A 1 113 ? 4.715 16.470 4.646 1.00 62.91 113 VAL A N 1
ATOM 919 C CA . VAL A 1 113 ? 6.035 16.784 4.072 1.00 62.91 113 VAL A CA 1
ATOM 920 C C . VAL A 1 113 ? 6.033 16.626 2.546 1.00 62.91 113 VAL A C 1
ATOM 922 O O . VAL A 1 113 ? 6.587 17.477 1.846 1.00 62.91 113 VAL A O 1
ATOM 925 N N . TYR A 1 114 ? 5.390 15.583 2.013 1.00 59.53 114 TYR A N 1
ATOM 926 C CA . TYR A 1 114 ? 5.316 15.332 0.569 1.00 59.53 114 TYR A CA 1
ATOM 927 C C . TYR A 1 114 ? 4.357 16.276 -0.161 1.00 59.53 114 TYR A C 1
ATOM 929 O O . TYR A 1 114 ? 4.656 16.689 -1.282 1.00 59.53 114 TYR A O 1
ATOM 937 N N . ARG A 1 115 ? 3.250 16.679 0.474 1.00 59.69 115 ARG A N 1
ATOM 938 C CA . ARG A 1 115 ? 2.273 17.618 -0.098 1.00 59.69 115 ARG A CA 1
ATOM 939 C C . ARG A 1 115 ? 2.804 19.055 -0.184 1.00 59.69 115 ARG A C 1
ATOM 941 O O . ARG A 1 115 ? 2.213 19.884 -0.869 1.00 59.69 115 ARG A O 1
ATOM 948 N N . GLY A 1 116 ? 3.923 19.356 0.483 1.00 54.59 116 GLY A N 1
ATOM 949 C CA . GLY A 1 116 ? 4.487 20.707 0.536 1.00 54.59 116 GLY A CA 1
ATOM 950 C C . GLY A 1 116 ? 3.606 21.690 1.311 1.00 54.59 116 GLY A C 1
ATOM 951 O O . GLY A 1 116 ? 3.773 22.905 1.179 1.00 54.59 116 GLY A O 1
ATOM 952 N N . ASP A 1 117 ? 2.671 21.172 2.108 1.00 50.78 117 ASP A N 1
ATOM 953 C CA . ASP A 1 117 ? 1.729 21.970 2.874 1.00 50.78 117 ASP A CA 1
ATOM 954 C C . ASP A 1 117 ? 2.478 22.543 4.088 1.00 50.78 117 ASP A C 1
ATOM 956 O O . ASP A 1 117 ? 2.878 21.824 5.005 1.00 50.78 117 ASP A O 1
ATOM 960 N N . ARG A 1 118 ? 2.733 23.859 4.097 1.00 47.25 118 ARG A N 1
ATOM 961 C CA . ARG A 1 118 ? 3.469 24.537 5.190 1.00 47.25 118 ARG A CA 1
ATOM 962 C C . ARG A 1 118 ? 2.707 24.534 6.519 1.00 47.25 118 ARG A C 1
ATOM 964 O O . ARG A 1 118 ? 3.237 24.996 7.528 1.00 47.25 118 ARG A O 1
ATOM 971 N N . ASN A 1 119 ? 1.481 24.022 6.541 1.00 47.19 119 ASN A N 1
ATOM 972 C CA . ASN A 1 119 ? 0.648 23.955 7.729 1.00 47.19 119 ASN A CA 1
ATOM 973 C C . ASN A 1 119 ? 0.982 22.709 8.566 1.00 47.19 119 ASN A C 1
ATOM 975 O O . ASN A 1 119 ? 0.169 21.809 8.754 1.00 47.19 119 ASN A O 1
ATOM 979 N N . GLN A 1 120 ? 2.185 22.709 9.154 1.00 51.50 120 GLN A N 1
ATOM 980 C CA . GLN A 1 120 ? 2.621 21.758 10.192 1.00 51.50 120 GLN A CA 1
ATOM 981 C C . GLN A 1 120 ? 1.721 21.757 11.447 1.00 51.50 120 GLN A C 1
ATOM 983 O O . GLN A 1 120 ? 1.977 21.020 12.395 1.00 51.50 120 GLN A O 1
ATOM 988 N N . THR A 1 121 ? 0.708 22.617 11.495 1.00 49.22 121 THR A N 1
ATOM 989 C CA . THR A 1 121 ? -0.147 22.914 12.644 1.00 49.22 121 THR A CA 1
ATOM 990 C C . THR A 1 121 ? -0.938 21.689 13.098 1.00 49.22 121 THR A C 1
ATOM 992 O O . THR A 1 121 ? -0.878 21.347 14.273 1.00 49.22 121 THR A O 1
ATOM 995 N N . LYS A 1 122 ? -1.545 20.926 12.176 1.00 51.69 122 LYS A N 1
ATOM 996 C CA . LYS A 1 122 ? -2.281 19.698 12.536 1.00 51.69 122 LYS A CA 1
ATOM 997 C C . LYS A 1 122 ? -1.358 18.581 13.019 1.00 51.69 122 LYS A C 1
ATOM 999 O O . LYS A 1 122 ? -1.633 17.951 14.034 1.00 51.69 122 LYS A O 1
ATOM 1004 N N . ALA A 1 123 ? -0.22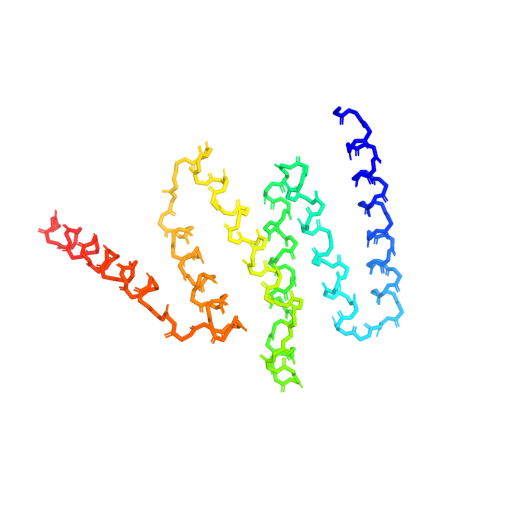0 18.375 12.354 1.00 46.50 123 ALA A N 1
ATOM 1005 C CA . ALA A 1 123 ? 0.784 17.416 12.812 1.00 46.50 123 ALA A CA 1
ATOM 1006 C C . ALA A 1 123 ? 1.347 17.783 14.202 1.00 46.50 123 ALA A C 1
ATOM 1008 O O . ALA A 1 123 ? 1.614 16.889 15.006 1.00 46.50 123 ALA A O 1
ATOM 1009 N N . LYS A 1 124 ? 1.494 19.084 14.504 1.00 49.56 124 LYS A N 1
ATOM 1010 C CA . LYS A 1 124 ? 1.922 19.614 15.813 1.00 49.56 124 LYS A CA 1
ATOM 1011 C C . LYS A 1 124 ? 0.850 19.482 16.898 1.00 49.56 124 LYS A C 1
ATOM 1013 O O . LYS A 1 124 ? 1.193 19.132 18.021 1.00 49.56 124 LYS A O 1
ATOM 1018 N N . GLU A 1 125 ? -0.420 19.703 16.576 1.00 54.84 125 GLU A N 1
ATOM 1019 C CA . GLU A 1 125 ? -1.547 19.502 17.498 1.00 54.84 125 GLU A CA 1
ATOM 1020 C C . GLU A 1 125 ? -1.710 18.028 17.877 1.00 54.84 125 GLU A C 1
ATOM 1022 O O . GLU A 1 125 ? -1.858 17.698 19.052 1.00 54.84 125 GLU A O 1
ATOM 1027 N N . ILE A 1 126 ? -1.602 17.120 16.902 1.00 49.62 126 ILE A N 1
ATOM 1028 C CA . ILE A 1 126 ? -1.650 15.676 17.166 1.00 49.62 126 ILE A CA 1
ATOM 1029 C C . ILE A 1 126 ? -0.416 15.247 17.986 1.00 49.62 126 ILE A C 1
ATOM 1031 O O . ILE A 1 126 ? -0.528 14.460 18.922 1.00 49.62 126 ILE A O 1
ATOM 1035 N N . LEU A 1 127 ? 0.759 15.825 17.711 1.00 49.03 127 LEU A N 1
ATOM 1036 C CA . LEU A 1 127 ? 1.973 15.658 18.522 1.00 49.03 127 LEU A CA 1
ATOM 1037 C C . LEU A 1 127 ? 1.809 16.128 19.976 1.00 49.03 127 LEU A C 1
ATOM 1039 O O . LEU A 1 127 ? 2.332 15.476 20.880 1.00 49.03 127 LEU A O 1
ATOM 1043 N N . ALA A 1 128 ? 1.120 17.249 20.200 1.00 55.91 128 ALA A N 1
ATOM 1044 C CA . ALA A 1 128 ? 0.836 17.766 21.535 1.00 55.91 128 ALA A CA 1
ATOM 1045 C C . ALA A 1 128 ? -0.103 16.822 22.298 1.00 55.91 128 ALA A C 1
ATOM 1047 O O . ALA A 1 128 ? 0.231 16.408 23.407 1.00 55.91 128 ALA A O 1
ATOM 1048 N N . LYS A 1 129 ? -1.179 16.354 21.651 1.00 55.06 129 LYS A N 1
ATOM 1049 C CA . LYS A 1 129 ? -2.114 15.381 22.240 1.00 55.06 129 LYS A CA 1
ATOM 1050 C C . LYS A 1 129 ? -1.440 14.066 22.631 1.00 55.06 129 LYS A C 1
ATOM 1052 O O . LYS A 1 129 ? -1.744 13.517 23.685 1.00 55.06 129 LYS A O 1
ATOM 1057 N N . ILE A 1 130 ? -0.492 13.581 21.825 1.00 47.69 130 ILE A N 1
ATOM 1058 C CA . ILE A 1 130 ? 0.268 12.349 22.110 1.00 47.69 130 ILE A CA 1
ATOM 1059 C C . ILE A 1 130 ? 1.260 12.539 23.264 1.00 47.69 130 ILE A C 1
ATOM 1061 O O . ILE A 1 130 ? 1.484 11.620 24.052 1.00 47.69 130 ILE A O 1
ATOM 1065 N N . ARG A 1 131 ? 1.862 13.729 23.394 1.00 52.16 131 ARG A N 1
ATOM 1066 C CA . ARG A 1 131 ? 2.700 14.053 24.559 1.00 52.16 131 ARG A CA 1
ATOM 1067 C C . ARG A 1 131 ? 1.873 14.077 25.839 1.00 52.16 131 ARG A C 1
ATOM 1069 O O . ARG A 1 131 ? 2.315 13.505 26.826 1.00 52.16 131 ARG A O 1
ATOM 1076 N N . GLU A 1 132 ? 0.681 14.663 25.801 1.00 58.75 132 GLU A N 1
ATOM 1077 C CA . GLU A 1 132 ? -0.244 14.697 26.940 1.00 58.75 132 GLU A CA 1
ATOM 1078 C C . GLU A 1 132 ? -0.711 13.292 27.354 1.00 58.75 132 GLU A C 1
ATOM 1080 O O . GLU A 1 132 ? -0.721 12.980 28.542 1.00 58.75 132 GLU A O 1
ATOM 1085 N N . THR A 1 133 ? -1.009 12.406 26.395 1.00 53.72 133 THR A N 1
ATOM 1086 C CA . THR A 1 133 ? -1.410 11.013 26.692 1.00 53.72 133 THR A CA 1
ATOM 1087 C C . THR A 1 133 ? -0.262 10.128 27.175 1.00 53.72 133 THR A C 1
ATOM 1089 O O . THR A 1 133 ? -0.499 9.202 27.948 1.00 53.72 133 THR A O 1
ATOM 1092 N N . LYS A 1 134 ? 0.984 10.385 26.754 1.00 47.31 134 LYS A N 1
ATOM 1093 C CA . LYS A 1 134 ? 2.158 9.698 27.321 1.00 47.31 134 LYS A CA 1
ATOM 1094 C C . LYS A 1 134 ? 2.470 10.178 28.737 1.00 47.31 134 LYS A C 1
ATOM 1096 O O . LYS A 1 134 ? 2.656 9.351 29.619 1.00 47.31 134 LYS A O 1
ATOM 1101 N N . LEU A 1 135 ? 2.453 11.494 28.962 1.00 52.94 135 LEU A N 1
ATOM 1102 C CA . LEU A 1 135 ? 2.697 12.085 30.280 1.00 52.94 135 LEU A CA 1
ATOM 1103 C C . LEU A 1 135 ? 1.667 11.631 31.321 1.00 52.94 135 LEU A C 1
ATOM 1105 O O . LEU A 1 135 ? 2.057 11.362 32.450 1.00 52.94 135 LEU A O 1
ATOM 1109 N N . SER A 1 136 ? 0.387 11.490 30.951 1.00 52.97 136 SER A N 1
ATOM 1110 C CA . SER A 1 136 ? -0.657 11.026 31.878 1.00 52.97 136 SER A CA 1
ATOM 1111 C C . SER A 1 136 ? -0.543 9.543 32.250 1.00 52.97 136 SER A C 1
ATOM 1113 O O . SER A 1 136 ? -0.930 9.145 33.352 1.00 52.97 136 SER A O 1
ATOM 1115 N N . ARG A 1 137 ? 0.002 8.715 31.350 1.00 50.50 137 ARG A N 1
ATOM 1116 C CA . ARG A 1 137 ? 0.262 7.293 31.608 1.00 50.50 137 ARG A CA 1
ATOM 1117 C C . ARG A 1 137 ? 1.497 7.079 32.474 1.00 50.50 137 ARG A C 1
ATOM 1119 O O . ARG A 1 137 ? 1.436 6.259 33.381 1.00 50.50 137 ARG A O 1
ATOM 1126 N N . ASP A 1 138 ? 2.557 7.850 32.248 1.00 47.53 138 ASP A N 1
ATOM 1127 C CA . ASP A 1 138 ? 3.787 7.767 33.043 1.00 47.53 138 ASP A CA 1
ATOM 1128 C C . ASP A 1 138 ? 3.613 8.360 34.456 1.00 47.53 138 ASP A C 1
ATOM 1130 O O . ASP A 1 138 ? 4.325 7.972 35.372 1.00 47.53 138 ASP A O 1
ATOM 1134 N N . SER A 1 139 ? 2.645 9.263 34.667 1.00 51.75 139 SER A N 1
ATOM 1135 C CA . SER A 1 139 ? 2.299 9.799 35.996 1.00 51.75 139 SER A CA 1
ATOM 1136 C C . SER A 1 139 ? 1.322 8.931 36.804 1.00 51.75 139 SER A C 1
ATOM 1138 O O . SER A 1 139 ? 0.972 9.302 37.922 1.00 51.75 139 SER A O 1
ATOM 1140 N N . SER A 1 140 ? 0.831 7.828 36.227 1.00 50.84 140 SER A N 1
ATOM 1141 C CA . SER A 1 140 ? -0.130 6.904 36.857 1.00 50.84 140 SER A CA 1
ATOM 1142 C C . SER A 1 140 ? 0.480 5.529 37.184 1.00 50.84 140 SER A C 1
ATOM 1144 O O . SER A 1 140 ? -0.260 4.616 37.557 1.00 50.84 140 SER A O 1
ATOM 1146 N N . ALA A 1 141 ? 1.800 5.381 37.024 1.00 45.72 141 ALA A N 1
ATOM 1147 C CA . ALA A 1 141 ? 2.609 4.216 37.393 1.00 45.72 141 ALA A CA 1
ATOM 1148 C C . ALA A 1 141 ? 3.551 4.577 38.550 1.00 45.72 141 ALA A C 1
ATOM 1150 O O . ALA A 1 141 ? 3.805 3.684 39.388 1.00 45.72 141 ALA A O 1
#

InterPro domains:
  IPR011990 Tetratricopeptide-like helical domain superfamily [G3DSA:1.25.40.10] (1-139)